Protein AF-A0A378AY72-F1 (afdb_monomer_lite)

InterPro domains:
  IPR000905 Gcp-like domain [PF00814] (2-64)
  IPR022496 tRNA threonylcarbamoyl adenosine modification protein TsaB [TIGR03725] (2-101)
  IPR043129 ATPase, nucleotide binding domain [SSF53067] (38-105)

Structure (mmCIF, N/CA/C/O backbone):
data_AF-A0A378AY72-F1
#
_entry.id   AF-A0A378AY72-F1
#
loop_
_atom_site.group_PDB
_atom_site.id
_atom_site.type_symbol
_atom_site.label_atom_id
_atom_site.label_alt_id
_atom_site.label_comp_id
_atom_site.label_asym_id
_atom_site.label_entity_id
_atom_site.label_seq_id
_atom_site.pdbx_PDB_ins_code
_atom_site.Cartn_x
_atom_site.Cartn_y
_atom_site.Cartn_z
_atom_site.occupancy
_atom_site.B_iso_or_equiv
_atom_site.auth_seq_id
_atom_site.auth_comp_id
_atom_site.auth_asym_id
_atom_site.auth_atom_id
_atom_site.pdbx_PDB_model_num
ATOM 1 N N . MET A 1 1 ? -26.272 -21.838 -4.707 1.00 39.97 1 MET A N 1
ATOM 2 C CA . MET A 1 1 ? -25.441 -20.619 -4.744 1.00 39.97 1 MET A CA 1
ATOM 3 C C . MET A 1 1 ? -23.988 -21.049 -4.611 1.00 39.97 1 MET A C 1
ATOM 5 O O . MET A 1 1 ? -23.651 -21.667 -3.612 1.00 39.97 1 MET A O 1
ATOM 9 N N . ARG A 1 2 ? -23.179 -20.864 -5.655 1.00 50.47 2 ARG A N 1
ATOM 10 C CA . ARG A 1 2 ? -21.744 -21.195 -5.700 1.00 50.47 2 ARG A CA 1
ATOM 11 C C . ARG A 1 2 ? -21.087 -20.143 -6.585 1.00 50.47 2 ARG A C 1
ATOM 13 O O . ARG A 1 2 ? -21.012 -20.330 -7.792 1.00 50.47 2 ARG A O 1
ATOM 20 N N . ILE A 1 3 ? -20.734 -19.006 -6.005 1.00 48.41 3 ILE A N 1
ATOM 21 C CA . ILE A 1 3 ? -19.914 -17.991 -6.666 1.00 48.41 3 ILE A CA 1
ATOM 22 C C . ILE A 1 3 ? -18.991 -17.455 -5.578 1.00 48.41 3 ILE A C 1
ATOM 24 O O . ILE A 1 3 ? -19.467 -16.971 -4.557 1.00 48.41 3 ILE A O 1
ATOM 28 N N . GLY A 1 4 ? -17.693 -17.628 -5.775 1.00 46.28 4 GLY A N 1
ATOM 29 C CA . GLY A 1 4 ? -16.647 -17.274 -4.822 1.00 46.28 4 GLY A CA 1
ATOM 30 C C . GLY A 1 4 ? -15.637 -18.410 -4.769 1.00 46.28 4 GLY A C 1
ATOM 31 O O . GLY A 1 4 ? -16.019 -19.536 -4.477 1.00 46.28 4 GLY A O 1
ATOM 32 N N . ILE A 1 5 ? -14.371 -18.114 -5.055 1.00 48.00 5 ILE A N 1
ATOM 33 C CA . ILE A 1 5 ? -13.262 -19.047 -5.332 1.00 48.00 5 ILE A CA 1
ATOM 34 C C . ILE A 1 5 ? -13.214 -19.467 -6.811 1.00 48.00 5 ILE A C 1
ATOM 36 O O . ILE A 1 5 ? -13.558 -20.584 -7.190 1.00 48.00 5 ILE A O 1
ATOM 40 N N . GLY A 1 6 ? -12.787 -18.535 -7.665 1.00 41.47 6 GLY A N 1
ATOM 41 C CA . GLY A 1 6 ? -12.557 -18.778 -9.092 1.00 41.47 6 GLY A CA 1
ATOM 42 C C . GLY A 1 6 ? -11.240 -18.228 -9.641 1.00 41.47 6 GLY A C 1
ATOM 43 O O . GLY A 1 6 ? -11.044 -18.304 -10.846 1.00 41.47 6 GLY A O 1
ATOM 44 N N . ILE A 1 7 ? -10.338 -17.682 -8.815 1.00 46.50 7 ILE A N 1
ATOM 45 C CA . ILE A 1 7 ? -9.064 -17.117 -9.303 1.00 46.50 7 ILE A CA 1
ATOM 46 C C . ILE A 1 7 ? -7.907 -17.438 -8.342 1.00 46.50 7 ILE A C 1
ATOM 48 O O . ILE A 1 7 ? -7.155 -16.571 -7.930 1.00 46.50 7 ILE A O 1
ATOM 52 N N . ALA A 1 8 ? -7.763 -18.709 -7.963 1.00 46.78 8 ALA A N 1
ATOM 53 C CA . ALA A 1 8 ? -6.536 -19.200 -7.317 1.00 46.78 8 ALA A CA 1
ATOM 54 C C . ALA A 1 8 ? -5.761 -20.201 -8.196 1.00 46.78 8 ALA A C 1
ATOM 56 O O . ALA A 1 8 ? -4.714 -20.701 -7.799 1.00 46.78 8 ALA A O 1
ATOM 57 N N . GLN A 1 9 ? -6.247 -20.512 -9.402 1.00 47.00 9 GLN A N 1
ATOM 58 C CA . GLN A 1 9 ? -5.629 -21.506 -10.281 1.00 47.00 9 GLN A CA 1
ATOM 59 C C . GLN A 1 9 ? -5.343 -20.894 -11.651 1.00 47.00 9 GLN A C 1
ATOM 61 O O . GLN A 1 9 ? -6.186 -20.930 -12.541 1.00 47.00 9 GLN A O 1
ATOM 66 N N . GLY A 1 10 ? -4.150 -20.314 -11.813 1.00 43.00 10 GLY A N 1
ATOM 67 C CA . GLY A 1 10 ? -3.714 -19.821 -13.121 1.00 43.00 10 GLY A CA 1
ATOM 68 C C . GLY A 1 10 ? -2.221 -19.539 -13.300 1.00 43.00 10 GLY A C 1
ATOM 69 O O . GLY A 1 10 ? -1.681 -19.917 -14.331 1.00 43.00 10 GLY A O 1
ATOM 70 N N . LEU A 1 11 ? -1.523 -18.892 -12.356 1.00 44.50 11 LEU A N 1
ATOM 71 C CA . LEU A 1 11 ? -0.226 -18.259 -12.688 1.00 44.50 11 LEU A CA 1
ATOM 72 C C . LEU A 1 11 ? 0.916 -18.494 -11.680 1.00 44.50 11 LEU A C 1
ATOM 74 O O . LEU A 1 11 ? 1.903 -17.767 -11.679 1.00 44.50 11 LEU A O 1
ATOM 78 N N . ALA A 1 12 ? 0.845 -19.542 -10.860 1.00 43.94 12 ALA A N 1
ATOM 79 C CA . ALA A 1 12 ? 1.933 -19.932 -9.953 1.00 43.94 12 ALA A CA 1
ATOM 80 C C . ALA A 1 12 ? 2.902 -20.956 -10.588 1.00 43.94 12 ALA A C 1
ATOM 82 O O . ALA A 1 12 ? 3.223 -21.963 -9.966 1.00 43.94 12 ALA A O 1
ATOM 83 N N . LEU A 1 13 ? 3.331 -20.743 -11.842 1.00 42.34 13 LEU A N 1
ATOM 84 C CA . LEU A 1 13 ? 4.278 -21.651 -12.521 1.00 42.34 13 LEU A CA 1
ATOM 85 C C . LEU A 1 13 ? 5.579 -20.979 -13.006 1.00 42.34 13 LEU A C 1
ATOM 87 O O . LEU A 1 13 ? 6.480 -21.677 -13.454 1.00 42.34 13 LEU A O 1
ATOM 91 N N . GLY A 1 14 ? 5.721 -19.651 -12.906 1.00 42.62 14 GLY A N 1
ATOM 92 C CA . GLY A 1 14 ? 6.913 -18.943 -13.411 1.00 42.62 14 GLY A CA 1
ATOM 93 C C . GLY A 1 14 ? 7.866 -18.388 -12.350 1.00 42.62 14 GLY A C 1
ATOM 94 O O . GLY A 1 14 ? 9.052 -18.224 -12.612 1.00 42.62 14 GLY A O 1
ATOM 95 N N . ALA A 1 15 ? 7.365 -18.097 -11.154 1.00 45.00 15 ALA A N 1
ATOM 96 C CA . ALA A 1 15 ? 8.146 -17.536 -10.062 1.00 45.00 15 ALA A CA 1
ATOM 97 C C . ALA A 1 15 ? 7.507 -17.996 -8.754 1.00 45.00 15 ALA A C 1
ATOM 99 O O . ALA A 1 15 ? 6.291 -17.962 -8.632 1.00 45.00 15 ALA A O 1
ATOM 100 N N . GLU A 1 16 ? 8.284 -18.393 -7.755 1.00 49.84 16 GLU A N 1
ATOM 101 C CA . GLU A 1 16 ? 7.783 -18.736 -6.410 1.00 49.84 16 GLU A CA 1
ATOM 102 C C . GLU A 1 16 ? 7.304 -17.493 -5.618 1.00 49.84 16 GLU A C 1
ATOM 104 O O . GLU A 1 16 ? 6.977 -17.565 -4.438 1.00 49.84 16 GLU A O 1
ATOM 109 N N . LEU A 1 17 ? 7.263 -16.329 -6.272 1.00 53.03 17 LEU A N 1
ATOM 110 C CA . LEU A 1 17 ? 7.077 -15.006 -5.685 1.00 53.03 17 LEU A CA 1
ATOM 111 C C . LEU A 1 17 ? 5.635 -14.448 -5.668 1.00 53.03 17 LEU A C 1
ATOM 113 O O . LEU A 1 17 ? 5.311 -13.792 -4.682 1.00 53.03 17 LEU A O 1
ATOM 117 N N . PRO A 1 18 ? 4.740 -14.671 -6.657 1.00 53.19 18 PRO A N 1
ATOM 118 C CA . PRO A 1 18 ? 3.459 -13.972 -6.704 1.00 53.19 18 PRO A CA 1
ATOM 119 C C . PRO A 1 18 ? 2.494 -14.466 -5.618 1.00 53.19 18 PRO A C 1
ATOM 121 O O . PRO A 1 18 ? 1.849 -13.654 -4.975 1.00 53.19 18 PRO A O 1
ATOM 124 N N . MET A 1 19 ? 2.458 -15.768 -5.312 1.00 55.34 19 MET A N 1
ATOM 125 C CA . MET A 1 19 ? 1.619 -16.314 -4.228 1.00 55.34 19 MET A CA 1
ATOM 126 C C . MET A 1 19 ? 2.116 -15.911 -2.831 1.00 55.34 19 MET A C 1
ATOM 128 O O . MET A 1 19 ? 1.316 -15.550 -1.963 1.00 55.34 19 MET A O 1
ATOM 132 N N . ILE A 1 20 ? 3.432 -16.010 -2.601 1.00 58.75 20 ILE A N 1
ATOM 133 C CA . ILE A 1 20 ? 4.049 -15.636 -1.322 1.00 58.75 20 ILE A CA 1
ATOM 134 C C . ILE A 1 20 ? 3.878 -14.125 -1.106 1.00 58.75 20 ILE A C 1
ATOM 136 O O . ILE A 1 20 ? 3.479 -13.709 -0.021 1.00 58.75 20 ILE A O 1
ATOM 140 N N . GLY A 1 21 ? 4.117 -13.317 -2.145 1.00 61.97 21 GLY A N 1
ATOM 141 C CA . GLY A 1 21 ? 3.924 -11.867 -2.141 1.00 61.97 21 GLY A CA 1
ATOM 142 C C . GLY A 1 21 ? 2.496 -11.470 -1.781 1.00 61.97 21 GLY A C 1
ATOM 143 O O . GLY A 1 21 ? 2.311 -10.779 -0.786 1.00 61.97 21 GLY A O 1
ATOM 144 N N . VAL A 1 22 ? 1.498 -11.993 -2.500 1.00 63.72 22 VAL A N 1
ATOM 145 C CA . VAL A 1 22 ? 0.060 -11.734 -2.270 1.00 63.72 22 VAL A CA 1
ATOM 146 C C . VAL A 1 22 ? -0.361 -12.055 -0.831 1.00 63.72 22 VAL A C 1
ATOM 148 O O . VAL A 1 22 ? -0.890 -11.213 -0.104 1.00 63.72 22 VAL A O 1
ATOM 151 N N . SER A 1 23 ? -0.005 -13.248 -0.342 1.00 68.00 23 SER A N 1
ATOM 152 C CA . SER A 1 23 ? -0.327 -13.649 1.037 1.00 68.00 23 SER A CA 1
ATOM 153 C C . SER A 1 23 ? 0.355 -12.755 2.086 1.00 68.00 23 SER A C 1
ATOM 155 O O . SER A 1 23 ? -0.188 -12.520 3.170 1.00 68.00 23 SER A O 1
ATOM 157 N N . THR A 1 24 ? 1.548 -12.239 1.775 1.00 77.38 24 THR A N 1
ATOM 158 C CA . THR A 1 24 ? 2.307 -11.341 2.658 1.00 77.38 24 THR A CA 1
ATOM 159 C C . THR A 1 24 ? 1.707 -9.935 2.670 1.00 77.38 24 THR A C 1
ATOM 161 O O . THR A 1 24 ? 1.561 -9.350 3.742 1.00 77.38 24 THR A O 1
ATOM 164 N N . LEU A 1 25 ? 1.304 -9.411 1.512 1.00 81.38 25 LEU A N 1
ATOM 165 C CA . LEU A 1 25 ? 0.699 -8.087 1.353 1.00 81.38 25 LEU A CA 1
ATOM 166 C C . LEU A 1 25 ? -0.609 -7.981 2.167 1.00 81.38 25 LEU A C 1
ATOM 168 O O . LEU A 1 25 ? -0.741 -7.075 2.995 1.00 81.38 25 LEU A O 1
ATOM 172 N N . ALA A 1 26 ? -1.508 -8.965 2.054 1.00 81.19 26 ALA A N 1
ATOM 173 C CA . ALA A 1 26 ? -2.761 -8.997 2.817 1.00 81.19 26 ALA A CA 1
ATOM 174 C C . ALA A 1 26 ? -2.520 -9.128 4.333 1.00 81.19 26 ALA A C 1
ATOM 176 O O . ALA A 1 26 ? -3.192 -8.497 5.157 1.00 81.19 26 ALA A O 1
ATOM 177 N N . THR A 1 27 ? -1.514 -9.917 4.722 1.00 84.00 27 THR A N 1
ATOM 178 C CA . THR A 1 27 ? -1.119 -10.075 6.129 1.00 84.00 27 THR A CA 1
ATOM 179 C C . THR A 1 27 ? -0.582 -8.766 6.711 1.00 84.00 27 THR A C 1
ATOM 181 O O . THR A 1 27 ? -0.925 -8.409 7.842 1.00 84.00 27 THR A O 1
ATOM 184 N N . MET A 1 28 ? 0.219 -8.018 5.948 1.00 85.06 28 MET A N 1
ATOM 185 C CA . MET A 1 28 ? 0.709 -6.703 6.364 1.00 85.06 28 MET A CA 1
ATOM 186 C C . MET A 1 28 ? -0.429 -5.688 6.492 1.00 85.06 28 MET A C 1
ATOM 188 O O . MET A 1 28 ? -0.453 -4.939 7.469 1.00 85.06 28 MET A O 1
ATOM 192 N N . ALA A 1 29 ? -1.410 -5.710 5.584 1.00 86.56 29 ALA A N 1
ATOM 193 C CA . ALA A 1 29 ? -2.596 -4.860 5.682 1.00 86.56 29 ALA A CA 1
ATOM 194 C C . ALA A 1 29 ? -3.388 -5.115 6.971 1.00 86.56 29 ALA A C 1
ATOM 196 O O . ALA A 1 29 ? -3.695 -4.190 7.730 1.00 86.56 29 ALA A O 1
ATOM 197 N N . GLN A 1 30 ? -3.618 -6.389 7.292 1.00 85.94 30 GLN A N 1
ATOM 198 C CA . GLN A 1 30 ? -4.223 -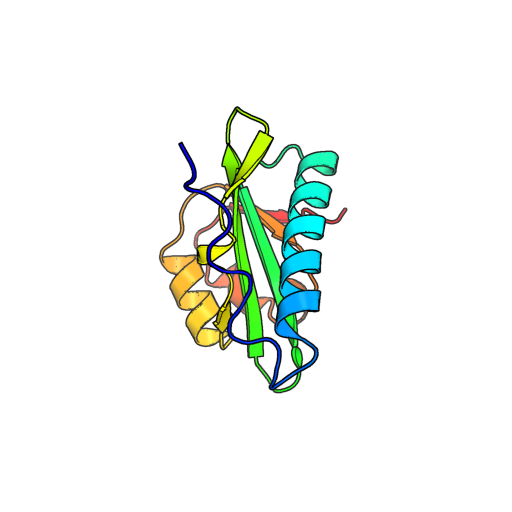6.785 8.560 1.00 85.94 30 GLN A CA 1
ATOM 199 C C . GLN A 1 30 ? -3.387 -6.331 9.770 1.00 85.94 30 GLN A C 1
ATOM 201 O O . GLN A 1 30 ? -3.949 -5.915 10.788 1.00 85.94 30 GLN A O 1
ATOM 206 N N . GLY A 1 31 ? -2.057 -6.398 9.677 1.00 87.81 31 GLY A N 1
ATOM 207 C CA . GLY A 1 31 ? -1.133 -5.920 10.706 1.00 87.81 31 GLY A CA 1
ATOM 208 C C . GLY A 1 31 ? -1.240 -4.415 10.956 1.00 87.81 31 GLY A C 1
ATOM 209 O O . GLY A 1 31 ? -1.373 -4.004 12.111 1.00 87.81 31 GLY A O 1
ATOM 210 N N . ALA A 1 32 ? -1.255 -3.610 9.890 1.00 88.00 32 ALA A N 1
ATOM 211 C CA . ALA A 1 32 ? -1.440 -2.163 9.974 1.00 88.00 32 ALA A CA 1
ATOM 212 C C . ALA A 1 32 ? -2.764 -1.809 10.636 1.00 88.00 32 ALA A C 1
ATOM 214 O O . ALA A 1 32 ? -2.770 -1.072 11.616 1.00 88.00 32 ALA A O 1
ATOM 215 N N . TRP A 1 33 ? -3.872 -2.406 10.191 1.00 88.88 33 TRP A N 1
ATOM 216 C CA . TRP A 1 33 ? -5.176 -2.167 10.808 1.00 88.88 33 TRP A CA 1
ATOM 217 C C . TRP A 1 33 ? -5.188 -2.497 12.304 1.00 88.88 33 TRP A C 1
ATOM 219 O O . TRP A 1 33 ? -5.726 -1.733 13.098 1.00 88.88 33 TRP A O 1
ATOM 229 N N . ARG A 1 34 ? -4.551 -3.596 12.731 1.00 86.00 34 ARG A N 1
ATOM 230 C CA . ARG A 1 34 ? -4.469 -3.937 14.163 1.00 86.00 34 ARG A CA 1
ATOM 231 C C . ARG A 1 34 ? -3.695 -2.907 14.986 1.00 86.00 34 ARG A C 1
ATOM 233 O O . ARG A 1 34 ? -3.966 -2.786 16.177 1.00 86.00 34 ARG A O 1
ATOM 240 N N . LYS A 1 35 ? -2.719 -2.220 14.387 1.00 85.12 35 LYS A N 1
ATOM 241 C CA . LYS A 1 35 ? -1.877 -1.222 15.063 1.00 85.12 35 LYS A CA 1
ATOM 242 C C . LYS A 1 35 ? -2.479 0.184 15.018 1.00 85.12 35 LYS A C 1
ATOM 244 O O . LYS A 1 35 ? -2.463 0.876 16.029 1.00 85.12 35 LYS A O 1
ATOM 249 N N . THR A 1 36 ? -2.981 0.605 13.860 1.00 84.81 36 THR A N 1
ATOM 250 C CA . THR A 1 36 ? -3.405 1.990 13.591 1.00 84.81 36 THR A CA 1
ATOM 251 C C . THR A 1 36 ? -4.917 2.149 13.466 1.00 84.81 36 THR A C 1
ATOM 253 O O . THR A 1 36 ? -5.420 3.264 13.541 1.00 84.81 36 THR A O 1
ATOM 256 N N . GLY A 1 37 ? -5.659 1.058 13.267 1.00 85.88 37 GLY A N 1
ATOM 257 C CA . GLY A 1 37 ? -7.086 1.092 12.941 1.00 85.88 37 GLY A CA 1
ATOM 258 C C . GLY A 1 37 ? -7.385 1.462 11.486 1.00 85.88 37 GLY A C 1
ATOM 259 O O . GLY A 1 37 ? -8.555 1.573 11.126 1.00 85.88 37 GLY A O 1
ATOM 260 N N . ALA A 1 38 ? -6.365 1.633 10.636 1.00 87.62 38 ALA A N 1
ATOM 261 C CA . ALA A 1 38 ? -6.551 2.043 9.248 1.00 87.62 38 ALA A CA 1
ATOM 262 C C . ALA A 1 38 ? -7.299 0.976 8.438 1.00 87.62 38 ALA A C 1
ATOM 264 O O . ALA A 1 38 ? -6.844 -0.159 8.301 1.00 87.62 38 ALA A O 1
ATOM 265 N N . THR A 1 39 ? -8.449 1.346 7.879 1.00 89.88 39 THR A N 1
ATOM 266 C CA . THR A 1 39 ? -9.239 0.482 6.988 1.00 89.88 39 THR A CA 1
ATOM 267 C C . THR A 1 39 ? -8.736 0.514 5.551 1.00 89.88 39 THR A C 1
ATOM 269 O O . THR A 1 39 ? -9.154 -0.301 4.744 1.00 89.88 39 THR A O 1
ATOM 272 N N . ARG A 1 40 ? -7.831 1.432 5.215 1.00 91.06 40 ARG A N 1
ATOM 273 C CA . ARG A 1 40 ? -7.231 1.576 3.890 1.00 91.06 40 ARG A CA 1
ATOM 274 C C . ARG A 1 40 ? -5.729 1.412 4.012 1.00 91.06 40 ARG A C 1
ATOM 276 O O . ARG A 1 40 ? -5.096 2.178 4.736 1.00 91.06 40 ARG A O 1
ATOM 283 N N . VAL A 1 41 ? -5.171 0.409 3.343 1.00 91.19 41 VAL A N 1
ATOM 284 C CA . VAL A 1 41 ? -3.753 0.065 3.439 1.00 91.19 41 VAL A CA 1
ATOM 285 C C . VAL A 1 41 ? -3.164 -0.176 2.055 1.00 91.19 41 VAL A C 1
ATOM 287 O O . VAL A 1 41 ? -3.684 -0.963 1.274 1.00 91.19 41 VAL A O 1
ATOM 290 N N . LEU A 1 42 ? -2.050 0.487 1.776 1.00 91.12 42 LEU A N 1
ATOM 291 C CA . LEU A 1 42 ? -1.250 0.342 0.572 1.00 91.12 42 LEU A CA 1
ATOM 292 C C . LEU A 1 42 ? -0.012 -0.476 0.909 1.00 91.12 42 LEU A C 1
ATOM 294 O O . LEU A 1 42 ? 0.889 -0.025 1.629 1.00 91.12 42 LEU A O 1
ATOM 298 N N . ALA A 1 43 ? 0.025 -1.692 0.391 1.00 89.44 43 ALA A N 1
ATOM 299 C CA . ALA A 1 43 ? 1.130 -2.599 0.602 1.00 89.44 43 ALA A CA 1
ATOM 300 C C . ALA A 1 43 ? 2.089 -2.507 -0.591 1.00 89.44 43 ALA A C 1
ATOM 302 O O . ALA A 1 43 ? 1.694 -2.736 -1.733 1.00 89.44 43 ALA A O 1
ATOM 303 N N . ALA A 1 44 ? 3.345 -2.146 -0.318 1.00 88.62 44 ALA A N 1
ATOM 304 C CA . ALA A 1 44 ? 4.392 -2.055 -1.327 1.00 88.62 44 ALA A CA 1
ATOM 305 C C . ALA A 1 44 ? 5.645 -2.810 -0.870 1.00 88.62 44 ALA A C 1
ATOM 307 O O . ALA A 1 44 ? 6.206 -2.512 0.186 1.00 88.62 44 ALA A O 1
ATOM 308 N N . ILE A 1 45 ? 6.125 -3.765 -1.665 1.00 86.69 45 ILE A N 1
ATOM 309 C CA . ILE A 1 45 ? 7.344 -4.538 -1.377 1.00 86.69 45 ILE A CA 1
ATOM 310 C C . ILE A 1 45 ? 8.303 -4.418 -2.556 1.00 86.69 45 ILE A C 1
ATOM 312 O O . ILE A 1 45 ? 7.893 -4.538 -3.706 1.00 86.69 45 ILE A O 1
ATOM 316 N N . ASP A 1 46 ? 9.590 -4.232 -2.276 1.00 86.12 46 ASP A N 1
ATOM 317 C CA . ASP A 1 46 ? 10.628 -4.324 -3.303 1.00 86.12 46 ASP A CA 1
ATOM 318 C C . ASP A 1 46 ? 10.702 -5.756 -3.868 1.00 86.12 46 ASP A C 1
ATOM 320 O O . ASP A 1 46 ? 11.012 -6.708 -3.147 1.00 86.12 46 ASP A O 1
ATOM 324 N N . ALA A 1 47 ? 10.408 -5.917 -5.161 1.00 77.19 47 ALA A N 1
ATOM 325 C CA . ALA A 1 47 ? 10.404 -7.214 -5.835 1.00 77.19 47 ALA A CA 1
ATOM 326 C C . ALA A 1 47 ? 11.806 -7.698 -6.233 1.00 77.19 47 ALA A C 1
ATOM 328 O O . ALA A 1 47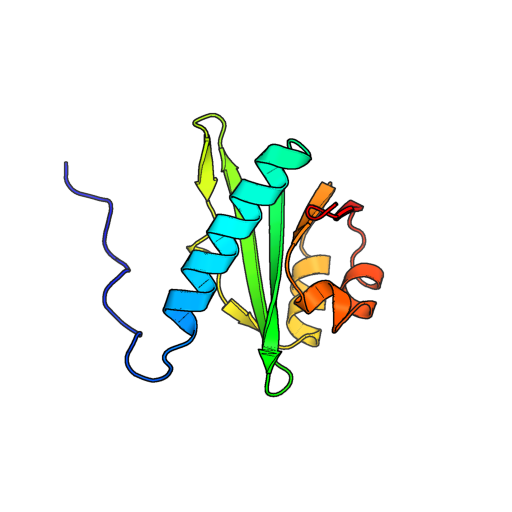 ? 11.954 -8.821 -6.724 1.00 77.19 47 ALA A O 1
ATOM 329 N N . ARG A 1 48 ? 12.839 -6.871 -6.001 1.00 69.50 48 ARG A N 1
ATOM 330 C CA . ARG A 1 48 ? 14.157 -6.936 -6.650 1.00 69.50 48 ARG A CA 1
ATOM 331 C C . ARG A 1 48 ? 14.016 -6.762 -8.178 1.00 69.50 48 ARG A C 1
ATOM 333 O O . ARG A 1 48 ? 12.918 -6.748 -8.710 1.00 69.50 48 ARG A O 1
ATOM 340 N N . MET A 1 49 ? 15.115 -6.514 -8.898 1.00 80.19 49 MET A N 1
ATOM 341 C CA . MET A 1 49 ? 15.110 -6.114 -10.330 1.00 80.19 49 MET A CA 1
ATOM 342 C C . MET A 1 49 ? 14.486 -4.739 -10.668 1.00 80.19 49 MET A C 1
ATOM 344 O O . MET A 1 49 ? 14.329 -4.412 -11.842 1.00 80.19 49 MET A O 1
ATOM 348 N N . GLY A 1 50 ? 14.227 -3.879 -9.676 1.00 79.12 50 GLY A N 1
ATOM 349 C CA . GLY A 1 50 ? 13.685 -2.532 -9.918 1.00 79.12 50 GLY A CA 1
ATOM 350 C C . GLY A 1 50 ? 12.170 -2.505 -10.132 1.00 79.12 50 GLY A C 1
ATOM 351 O O . GLY A 1 50 ? 11.642 -1.570 -10.735 1.00 79.12 50 GLY A O 1
ATOM 352 N N . GLU A 1 51 ? 11.481 -3.532 -9.643 1.00 85.81 51 GLU A N 1
ATOM 353 C CA . GLU A 1 51 ? 10.028 -3.648 -9.636 1.00 85.81 51 GLU A CA 1
ATOM 354 C C . GLU A 1 51 ? 9.502 -3.621 -8.193 1.00 85.81 51 GLU A C 1
ATOM 356 O O . GLU A 1 51 ? 10.222 -3.920 -7.237 1.00 85.81 51 GLU A O 1
ATOM 361 N N . VAL A 1 52 ? 8.236 -3.250 -8.031 1.00 86.88 52 VAL A N 1
ATOM 362 C CA . VAL A 1 52 ? 7.555 -3.113 -6.744 1.00 86.88 52 VAL A CA 1
ATOM 363 C C . VAL A 1 52 ? 6.279 -3.944 -6.787 1.00 86.88 52 VAL A C 1
ATOM 365 O O . VAL A 1 52 ? 5.412 -3.733 -7.634 1.00 86.88 52 VAL A O 1
ATOM 368 N N . TYR A 1 53 ? 6.151 -4.892 -5.863 1.00 86.69 53 TYR A N 1
ATOM 369 C CA . TYR A 1 53 ? 4.874 -5.541 -5.589 1.00 86.69 53 TYR A CA 1
ATOM 370 C C . TYR A 1 53 ? 3.957 -4.524 -4.932 1.00 86.69 53 TYR A C 1
ATOM 372 O O . TYR A 1 53 ? 4.280 -4.019 -3.860 1.00 86.69 53 TYR A O 1
ATOM 380 N N . TRP A 1 54 ? 2.840 -4.234 -5.575 1.00 87.81 54 TRP A N 1
ATOM 381 C CA . TRP A 1 54 ? 1.876 -3.220 -5.190 1.00 87.81 54 TRP A CA 1
ATOM 382 C C . TRP A 1 54 ? 0.512 -3.860 -4.952 1.00 87.81 54 TRP A C 1
ATOM 384 O O . TRP A 1 54 ? 0.082 -4.693 -5.747 1.00 87.81 54 TRP A O 1
ATOM 394 N N . ALA A 1 55 ? -0.165 -3.457 -3.881 1.00 89.06 55 ALA A N 1
ATOM 395 C CA . ALA A 1 55 ? -1.533 -3.861 -3.590 1.00 89.06 55 ALA A CA 1
ATOM 396 C C . ALA A 1 55 ? -2.274 -2.798 -2.777 1.00 89.06 55 ALA A C 1
ATOM 398 O O . ALA A 1 55 ? -1.713 -2.172 -1.871 1.00 89.06 55 ALA A O 1
ATOM 399 N N . GLU A 1 56 ? -3.560 -2.638 -3.073 1.00 90.94 56 GLU A N 1
ATOM 400 C CA . GLU A 1 56 ? -4.429 -1.633 -2.465 1.00 90.94 56 GLU A CA 1
ATOM 401 C C . GLU A 1 56 ? -5.535 -2.335 -1.694 1.00 90.94 56 GLU A C 1
ATOM 403 O O . GLU A 1 56 ? -6.551 -2.723 -2.272 1.00 90.94 56 GLU A O 1
ATOM 408 N N . TYR A 1 57 ? -5.352 -2.486 -0.384 1.00 89.44 57 TYR A N 1
ATOM 409 C CA . TYR A 1 57 ? -6.334 -3.139 0.465 1.00 89.44 57 TYR A CA 1
ATOM 410 C C . TYR A 1 57 ? -7.272 -2.146 1.134 1.00 89.44 57 TYR A C 1
ATOM 412 O O . TYR A 1 57 ? -6.869 -1.147 1.730 1.00 89.44 57 TYR A O 1
ATOM 420 N N . GLN A 1 58 ? -8.553 -2.474 1.091 1.00 90.62 58 GLN A N 1
ATOM 421 C CA . GLN A 1 58 ? -9.636 -1.737 1.710 1.00 90.62 58 GLN A CA 1
ATOM 422 C C . GLN A 1 58 ? -10.469 -2.705 2.534 1.00 90.62 58 GLN A C 1
ATOM 424 O O . GLN A 1 58 ? -10.949 -3.722 2.044 1.00 90.62 58 GLN A O 1
ATOM 429 N N . ARG A 1 59 ? -10.614 -2.407 3.815 1.00 88.25 59 ARG A N 1
ATOM 430 C CA . ARG A 1 59 ? -11.386 -3.197 4.757 1.00 88.25 59 ARG A CA 1
ATOM 431 C C . ARG A 1 59 ? -12.829 -2.718 4.747 1.00 88.25 59 ARG A C 1
ATOM 433 O O . ARG A 1 59 ? -13.085 -1.541 4.997 1.00 88.25 59 ARG A O 1
ATOM 440 N N . ASP A 1 60 ? -13.745 -3.643 4.516 1.00 88.88 60 ASP A N 1
ATOM 441 C CA . ASP A 1 60 ? -15.179 -3.400 4.618 1.00 88.88 60 ASP A CA 1
ATOM 442 C C . ASP A 1 60 ? -15.653 -3.396 6.085 1.00 88.88 60 ASP A C 1
ATOM 444 O O . ASP A 1 60 ? -14.945 -3.850 6.993 1.00 88.88 60 ASP A O 1
ATOM 448 N N . GLU A 1 61 ? -16.876 -2.925 6.331 1.00 85.50 61 GLU A N 1
ATOM 449 C CA . GLU A 1 61 ? -17.517 -2.914 7.653 1.00 85.50 61 GLU A CA 1
ATOM 450 C C . GLU A 1 61 ? -17.647 -4.325 8.252 1.00 85.50 61 GLU A C 1
ATOM 452 O O . GLU A 1 61 ? -17.608 -4.497 9.471 1.00 85.50 61 GLU A O 1
ATOM 457 N N . GLN A 1 62 ? -17.716 -5.358 7.404 1.00 84.88 62 GLN A N 1
ATOM 458 C CA . GLN A 1 62 ? -17.713 -6.765 7.827 1.00 84.88 62 GLN A CA 1
ATOM 459 C C . GLN A 1 62 ? -16.332 -7.272 8.279 1.00 84.88 62 GLN A C 1
ATOM 461 O O . GLN A 1 62 ? -16.199 -8.400 8.755 1.00 84.88 62 GLN A O 1
ATOM 466 N N . GLY A 1 63 ? -15.286 -6.454 8.138 1.00 82.62 63 GLY A N 1
ATOM 467 C CA . GLY A 1 63 ? -13.913 -6.809 8.478 1.00 82.62 63 GLY A CA 1
ATOM 468 C C . GLY A 1 63 ? -13.198 -7.659 7.428 1.00 82.62 63 GLY A C 1
ATOM 469 O O . GLY A 1 63 ? -12.159 -8.244 7.737 1.00 82.62 63 GLY A O 1
ATOM 470 N N . VAL A 1 64 ? -13.744 -7.719 6.214 1.00 84.19 64 VAL A N 1
ATOM 471 C CA . VAL A 1 64 ? -13.155 -8.400 5.056 1.00 84.19 64 VAL A CA 1
ATOM 472 C C . VAL A 1 64 ? -12.264 -7.420 4.298 1.00 84.19 64 VAL A C 1
ATOM 474 O O . VAL A 1 64 ? -12.632 -6.260 4.123 1.00 84.19 64 VAL A O 1
ATOM 477 N N . TRP A 1 65 ? -11.087 -7.873 3.870 1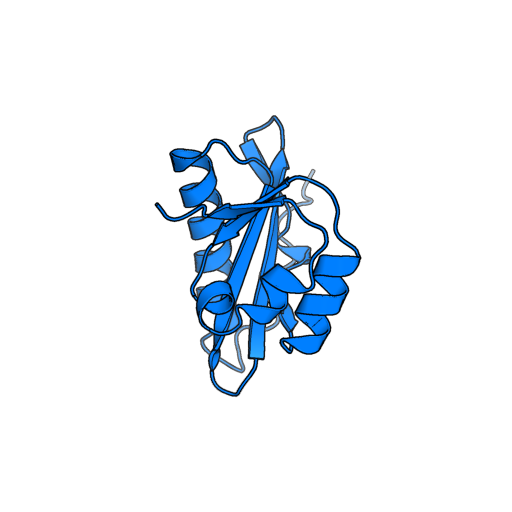.00 84.50 65 TRP A N 1
ATOM 478 C CA . TRP A 1 65 ? -10.204 -7.088 3.010 1.00 84.50 65 TRP A CA 1
ATOM 479 C C . TRP A 1 65 ? -10.568 -7.293 1.542 1.00 84.50 65 TRP A C 1
ATOM 481 O O . TRP A 1 65 ? -10.669 -8.421 1.073 1.00 84.50 65 TRP A O 1
ATOM 491 N N . HIS A 1 66 ? -10.725 -6.186 0.833 1.00 84.69 66 HIS A N 1
ATOM 492 C CA . HIS A 1 66 ? -10.899 -6.090 -0.609 1.00 84.69 66 HIS A CA 1
ATOM 493 C C . HIS A 1 66 ? -9.646 -5.465 -1.203 1.00 84.69 66 HIS A C 1
ATOM 495 O O . HIS A 1 66 ? -9.046 -4.612 -0.561 1.00 84.69 66 HIS A O 1
ATOM 501 N N . GLY A 1 67 ? -9.241 -5.871 -2.402 1.00 80.75 67 GLY A N 1
ATOM 502 C CA . GLY A 1 67 ? -7.981 -5.401 -2.986 1.00 80.75 67 GLY A CA 1
ATOM 503 C C . GLY A 1 67 ? -7.100 -6.495 -3.560 1.00 80.75 67 GLY A C 1
ATOM 504 O O . GLY A 1 67 ? -6.107 -6.183 -4.193 1.00 80.75 67 GLY A O 1
ATOM 505 N N . GLU A 1 68 ? -7.471 -7.767 -3.411 1.00 78.31 68 GLU A N 1
ATOM 506 C CA . GLU A 1 68 ? -6.731 -8.872 -4.041 1.00 78.31 68 GLU A CA 1
ATOM 507 C C . GLU A 1 68 ? -6.672 -8.727 -5.580 1.00 78.31 68 GLU A C 1
ATOM 509 O O . GLU A 1 68 ? -5.734 -9.146 -6.246 1.00 78.31 68 GLU A O 1
ATOM 514 N N . GLU A 1 69 ? -7.663 -8.058 -6.173 1.00 77.69 69 GLU A N 1
ATOM 515 C CA . GLU A 1 69 ? -7.691 -7.749 -7.607 1.00 77.69 69 GLU A CA 1
ATOM 516 C C . GLU A 1 69 ? -6.752 -6.606 -8.033 1.00 77.69 69 GLU A C 1
ATOM 518 O O . GLU A 1 69 ? -6.452 -6.479 -9.220 1.00 77.69 69 GLU A O 1
ATOM 523 N N . THR A 1 70 ? -6.300 -5.767 -7.094 1.00 82.38 70 THR A N 1
ATOM 524 C CA . THR A 1 70 ? -5.382 -4.646 -7.369 1.00 82.38 70 THR A CA 1
ATOM 525 C C . THR A 1 70 ? -3.915 -5.054 -7.236 1.00 82.38 70 THR A C 1
ATOM 527 O O . THR A 1 70 ? -3.021 -4.267 -7.550 1.00 82.38 70 THR A O 1
ATOM 530 N N . GLU A 1 71 ? -3.661 -6.295 -6.812 1.00 84.25 71 GLU A N 1
ATOM 531 C CA . GLU A 1 71 ? -2.327 -6.850 -6.630 1.00 84.25 71 GLU A CA 1
ATOM 532 C C . GLU A 1 71 ? -1.598 -6.971 -7.968 1.00 84.25 71 GLU A C 1
ATOM 534 O O . GLU A 1 71 ? -1.984 -7.728 -8.863 1.00 84.25 71 GLU A O 1
ATOM 539 N N . ALA A 1 72 ? -0.508 -6.223 -8.107 1.00 84.56 72 ALA A N 1
ATOM 540 C CA . ALA A 1 72 ? 0.268 -6.177 -9.332 1.00 84.56 72 ALA A CA 1
ATOM 541 C C . ALA A 1 72 ? 1.751 -5.942 -9.050 1.00 84.56 72 ALA A C 1
ATOM 543 O O . ALA A 1 72 ? 2.138 -5.282 -8.089 1.00 84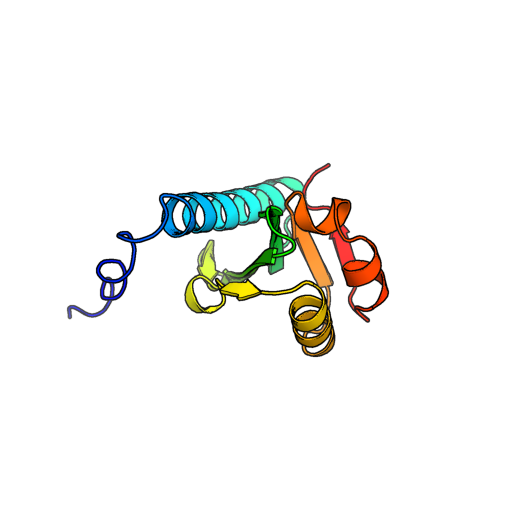.56 72 ALA A O 1
ATOM 544 N N . VAL A 1 73 ? 2.601 -6.449 -9.940 1.00 86.25 73 VAL A N 1
ATOM 545 C CA . VAL A 1 73 ? 4.012 -6.057 -9.990 1.00 86.25 73 VAL A CA 1
ATOM 546 C C . VAL A 1 73 ? 4.113 -4.848 -10.899 1.00 86.25 73 VAL A C 1
ATOM 548 O O . VAL A 1 73 ? 3.834 -4.939 -12.094 1.00 86.25 73 VAL A O 1
ATOM 551 N N . LEU A 1 74 ? 4.465 -3.704 -10.326 1.00 86.44 74 LEU A N 1
ATOM 552 C CA . LEU A 1 74 ? 4.537 -2.433 -11.028 1.00 86.44 74 LEU A CA 1
ATOM 553 C C . LEU A 1 74 ? 5.939 -1.850 -10.916 1.00 86.44 74 LEU A C 1
ATOM 555 O O . LEU A 1 74 ? 6.648 -2.032 -9.931 1.00 86.44 74 LEU A O 1
ATOM 559 N N . LYS A 1 75 ? 6.343 -1.093 -11.932 1.00 89.00 75 LYS A N 1
ATOM 560 C CA . LYS A 1 75 ? 7.529 -0.242 -11.817 1.00 89.00 75 LYS A CA 1
ATOM 561 C C . LYS A 1 75 ? 7.236 0.917 -10.863 1.00 89.00 75 LYS A C 1
ATOM 563 O O . LYS A 1 75 ? 6.088 1.358 -10.814 1.00 89.00 75 LYS A O 1
ATOM 568 N N . PRO A 1 76 ? 8.253 1.467 -10.183 1.00 86.00 76 PRO A N 1
ATOM 569 C CA . PRO A 1 76 ? 8.078 2.621 -9.300 1.00 86.00 76 PRO A CA 1
ATOM 570 C C . PRO A 1 76 ? 7.352 3.786 -9.996 1.00 86.00 76 PRO A C 1
ATOM 572 O O . PRO A 1 76 ? 6.444 4.368 -9.421 1.00 86.00 76 PRO A O 1
ATOM 575 N N . ASP A 1 77 ? 7.656 4.058 -11.265 1.00 87.44 77 ASP A N 1
ATOM 576 C CA . ASP A 1 77 ? 6.976 5.099 -12.049 1.00 87.44 77 ASP A CA 1
ATOM 577 C C . ASP A 1 77 ? 5.452 4.868 -12.154 1.00 87.44 77 ASP A C 1
ATOM 579 O O . ASP A 1 77 ? 4.653 5.743 -11.830 1.00 87.44 77 ASP A O 1
ATOM 583 N N . ALA A 1 78 ? 5.037 3.635 -12.463 1.00 88.25 78 ALA A N 1
ATOM 584 C CA . ALA A 1 78 ? 3.625 3.256 -12.519 1.00 88.25 78 ALA A CA 1
ATOM 585 C C . ALA A 1 78 ? 2.955 3.265 -11.131 1.00 88.25 78 ALA A C 1
ATOM 587 O O . ALA A 1 78 ? 1.771 3.582 -11.019 1.00 88.25 78 ALA A O 1
ATOM 588 N N . VAL A 1 79 ? 3.695 2.943 -10.063 1.00 87.69 79 VAL A N 1
ATOM 589 C CA . VAL A 1 79 ? 3.198 3.085 -8.683 1.00 87.69 79 VAL A CA 1
ATOM 590 C C . VAL A 1 79 ? 2.920 4.555 -8.368 1.00 87.69 79 VAL A C 1
ATOM 592 O O . VAL A 1 79 ? 1.881 4.859 -7.788 1.00 87.69 79 VAL A O 1
ATOM 595 N N . ALA A 1 80 ? 3.789 5.480 -8.786 1.00 86.00 80 ALA A N 1
ATOM 596 C CA . ALA A 1 80 ? 3.560 6.913 -8.605 1.00 86.00 80 ALA A CA 1
ATOM 597 C C . ALA A 1 80 ? 2.287 7.383 -9.330 1.00 86.00 80 ALA A C 1
ATOM 599 O O . ALA A 1 80 ? 1.493 8.128 -8.755 1.00 86.00 80 ALA A O 1
ATOM 600 N N . GLU A 1 81 ? 2.039 6.897 -10.551 1.00 86.44 81 GLU A N 1
ATOM 601 C CA . GLU A 1 81 ? 0.794 7.185 -11.274 1.00 86.44 81 GLU A CA 1
ATOM 602 C C . GLU A 1 81 ? -0.444 6.635 -10.552 1.00 86.44 81 GLU A C 1
ATOM 604 O O . GLU A 1 81 ? -1.455 7.331 -10.439 1.00 86.44 81 GLU A O 1
ATOM 609 N N . ARG A 1 82 ? -0.375 5.410 -10.014 1.00 86.62 82 ARG A N 1
ATOM 610 C CA . ARG A 1 82 ? -1.461 4.823 -9.207 1.00 86.62 82 ARG A CA 1
ATOM 611 C C . ARG A 1 82 ? -1.735 5.638 -7.952 1.00 86.62 82 ARG A C 1
ATOM 613 O O . ARG A 1 82 ? -2.883 5.963 -7.668 1.00 86.62 82 ARG A O 1
ATOM 620 N N . LEU A 1 83 ? -0.685 6.035 -7.243 1.00 85.25 83 LEU A N 1
ATOM 621 C CA . LEU A 1 83 ? -0.788 6.893 -6.068 1.00 85.25 83 LEU A CA 1
ATOM 622 C C . LEU A 1 83 ? -1.413 8.251 -6.383 1.00 85.25 83 LEU A C 1
ATOM 624 O O . LEU A 1 83 ? -2.180 8.765 -5.575 1.00 85.25 83 LEU A O 1
ATOM 628 N N . ALA A 1 84 ? -1.127 8.818 -7.555 1.00 84.62 84 ALA A N 1
ATOM 629 C CA . ALA A 1 84 ? -1.741 10.063 -8.002 1.00 84.62 84 ALA A CA 1
ATOM 630 C C . ALA A 1 84 ? -3.238 9.912 -8.338 1.00 84.62 84 ALA A C 1
ATOM 632 O O . ALA A 1 84 ? -3.986 10.883 -8.239 1.00 84.62 84 ALA A O 1
ATOM 633 N N . GLN A 1 85 ? -3.685 8.712 -8.728 1.00 84.44 85 GLN A N 1
ATOM 634 C CA . GLN A 1 85 ? -5.106 8.402 -8.949 1.00 84.44 85 GLN A CA 1
ATOM 635 C C . GLN A 1 85 ? -5.865 8.146 -7.645 1.00 84.44 85 GLN A C 1
ATOM 637 O O . GLN A 1 85 ? -7.091 8.270 -7.601 1.00 84.44 85 GLN A O 1
ATOM 642 N N . LEU A 1 86 ? -5.151 7.781 -6.585 1.00 84.62 86 LEU A N 1
ATOM 643 C CA . LEU A 1 86 ? -5.725 7.559 -5.273 1.00 84.62 86 LEU A CA 1
ATOM 644 C C . LEU A 1 86 ? -5.963 8.882 -4.548 1.00 84.62 86 LEU A C 1
ATOM 646 O O . LEU A 1 86 ? -5.371 9.921 -4.836 1.00 84.62 86 LEU A O 1
ATOM 650 N N . SER A 1 87 ? -6.865 8.860 -3.569 1.00 82.81 87 SER A N 1
ATOM 651 C CA . SER A 1 87 ? -7.153 10.025 -2.729 1.00 82.81 87 SER A CA 1
ATOM 652 C C . SER A 1 87 ? -7.504 9.615 -1.300 1.00 82.81 87 SER A C 1
ATOM 654 O O . SER A 1 87 ? -8.036 8.526 -1.059 1.00 82.81 87 SER A O 1
ATOM 656 N N . GLY A 1 88 ? -7.230 10.511 -0.352 1.00 85.81 88 GLY A N 1
ATOM 657 C CA . GLY A 1 88 ? -7.547 10.345 1.067 1.00 85.81 88 GLY A CA 1
ATOM 658 C C . GLY A 1 88 ? -6.378 9.845 1.915 1.00 85.81 88 GLY A C 1
ATOM 659 O O . GLY A 1 88 ? -5.211 10.017 1.561 1.00 85.81 88 GLY A O 1
ATOM 660 N N . GLU A 1 89 ? -6.720 9.251 3.057 1.00 88.06 89 GLU A N 1
ATOM 661 C CA . GLU A 1 89 ? -5.758 8.713 4.015 1.00 88.06 89 GLU A CA 1
ATOM 662 C C . GLU A 1 89 ? -5.579 7.209 3.818 1.00 88.06 89 GLU A C 1
ATOM 664 O O . GLU A 1 89 ? -6.552 6.451 3.758 1.00 88.06 89 GLU A O 1
ATOM 669 N N . TRP A 1 90 ? -4.320 6.800 3.708 1.00 90.56 90 TRP A N 1
ATOM 670 C CA . TRP A 1 90 ? -3.924 5.420 3.492 1.00 90.56 90 TRP A CA 1
ATOM 671 C C . TRP A 1 90 ? -2.770 5.070 4.417 1.00 90.56 90 TRP A C 1
ATOM 673 O O . TRP A 1 90 ? -1.799 5.818 4.535 1.00 90.56 90 TRP A O 1
ATOM 683 N N . ALA A 1 91 ? -2.848 3.906 5.054 1.00 91.00 91 ALA A N 1
ATOM 684 C CA . ALA A 1 91 ? -1.702 3.373 5.761 1.00 91.00 91 ALA A CA 1
ATOM 685 C C . ALA A 1 91 ? -0.734 2.715 4.775 1.00 91.00 91 ALA A C 1
ATOM 687 O O . ALA A 1 91 ? -1.165 1.998 3.880 1.00 91.00 91 ALA A O 1
ATOM 688 N N . THR A 1 92 ? 0.565 2.918 4.928 1.00 90.56 92 THR A N 1
ATOM 689 C CA . THR A 1 92 ? 1.589 2.304 4.078 1.00 90.56 92 THR A CA 1
ATOM 690 C C . THR A 1 92 ? 2.307 1.193 4.829 1.00 90.56 92 THR A C 1
ATOM 692 O O . THR A 1 92 ? 2.646 1.342 6.006 1.00 90.56 92 THR A O 1
ATOM 695 N N . VAL A 1 93 ? 2.516 0.058 4.162 1.00 89.62 93 VAL A N 1
ATOM 696 C CA . VAL A 1 93 ? 3.241 -1.098 4.714 1.00 89.62 93 VAL A CA 1
ATOM 697 C C . VAL A 1 93 ? 4.175 -1.721 3.691 1.00 89.62 93 VAL A C 1
ATOM 699 O O . VAL A 1 93 ? 3.920 -1.663 2.486 1.00 89.62 93 VAL A O 1
ATOM 702 N N . GLY A 1 94 ? 5.227 -2.361 4.189 1.00 86.56 94 GLY A N 1
ATOM 703 C CA . GLY A 1 94 ? 6.225 -3.048 3.390 1.00 86.56 94 GLY A CA 1
ATOM 704 C C . GLY A 1 94 ? 7.433 -2.181 3.031 1.00 86.56 94 GLY A C 1
ATOM 705 O O . GLY A 1 94 ? 7.459 -0.956 3.170 1.00 86.56 94 GLY A O 1
ATOM 706 N N . THR A 1 95 ? 8.478 -2.854 2.555 1.00 84.38 95 THR A N 1
ATOM 707 C CA . THR A 1 95 ? 9.799 -2.261 2.301 1.00 84.38 95 THR A CA 1
ATOM 708 C C . T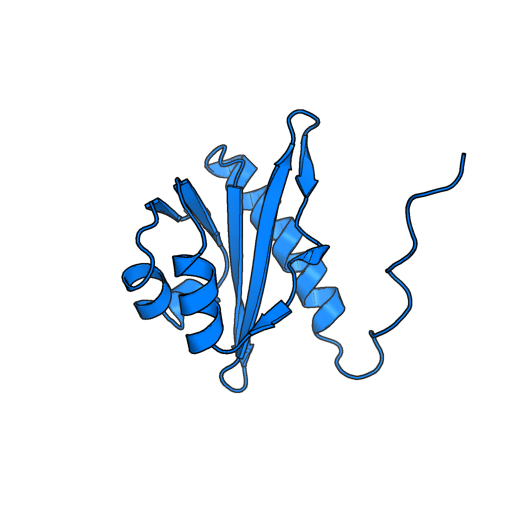HR A 1 95 ? 9.870 -1.422 1.026 1.00 84.38 95 THR A C 1
ATOM 710 O O . THR A 1 95 ? 10.819 -0.656 0.865 1.00 84.38 95 THR A O 1
ATOM 713 N N . GLY A 1 96 ? 8.882 -1.515 0.130 1.00 84.75 96 GLY A N 1
ATOM 714 C CA . GLY A 1 96 ? 8.850 -0.757 -1.125 1.00 84.75 96 GLY A CA 1
ATOM 715 C C . GLY A 1 96 ? 8.823 0.754 -0.892 1.00 84.75 96 GLY A C 1
ATOM 716 O O . GLY A 1 96 ? 9.493 1.501 -1.597 1.00 84.75 96 GLY A O 1
ATOM 717 N N . TRP A 1 97 ? 8.148 1.194 0.170 1.00 85.31 97 TRP A N 1
ATOM 718 C CA . TRP A 1 97 ? 8.096 2.597 0.589 1.00 85.31 97 TRP A CA 1
ATOM 719 C C . TRP A 1 97 ? 9.434 3.133 1.107 1.00 85.31 97 TRP A C 1
ATOM 721 O O . TRP A 1 97 ? 9.737 4.312 0.939 1.00 85.31 97 TRP A O 1
ATOM 731 N N . GLN A 1 98 ? 10.243 2.270 1.728 1.00 84.31 98 GLN A N 1
ATOM 732 C CA . GLN A 1 98 ? 11.586 2.620 2.198 1.00 84.31 98 GLN A CA 1
ATOM 733 C C . GLN A 1 98 ? 12.608 2.594 1.059 1.00 84.31 98 GLN A C 1
ATOM 735 O O . GLN A 1 98 ? 13.502 3.435 1.023 1.00 84.31 98 GLN A O 1
ATOM 740 N N . ALA A 1 99 ? 12.471 1.647 0.127 1.00 84.62 99 ALA A N 1
ATOM 741 C CA . ALA A 1 99 ? 13.317 1.557 -1.059 1.00 84.62 99 ALA A CA 1
ATOM 742 C C . ALA A 1 99 ? 13.072 2.722 -2.034 1.00 84.62 99 ALA A C 1
ATOM 744 O O . ALA A 1 99 ? 14.014 3.215 -2.650 1.00 84.62 99 ALA A O 1
ATOM 745 N N . TRP A 1 1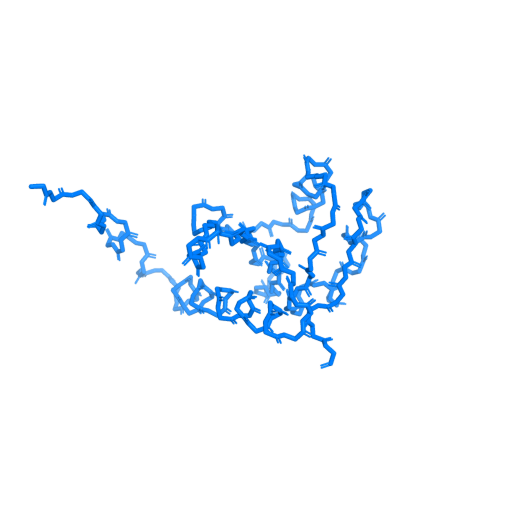00 ? 11.822 3.188 -2.132 1.00 84.06 100 TRP A N 1
ATOM 746 C CA . TRP A 1 100 ? 11.395 4.229 -3.067 1.00 84.06 100 TRP A CA 1
ATOM 747 C C . TRP A 1 100 ? 10.632 5.366 -2.355 1.00 84.06 100 TRP A C 1
ATOM 749 O O . TRP A 1 100 ? 9.427 5.537 -2.558 1.00 84.06 100 TRP A O 1
ATOM 759 N N . PRO A 1 101 ? 11.313 6.187 -1.532 1.00 80.75 101 PRO A N 1
ATOM 760 C CA . PRO A 1 101 ? 10.673 7.259 -0.762 1.00 80.75 101 PRO A CA 1
ATOM 761 C C . PRO A 1 101 ? 10.083 8.375 -1.641 1.00 80.75 101 PRO A C 1
ATOM 763 O O . PRO A 1 101 ? 9.189 9.105 -1.208 1.00 80.75 101 PRO A O 1
ATOM 766 N N . ASP A 1 102 ? 10.554 8.511 -2.881 1.00 82.62 102 ASP A N 1
ATOM 767 C CA . ASP A 1 102 ? 10.016 9.459 -3.858 1.00 82.62 102 ASP A CA 1
ATOM 768 C C . ASP A 1 102 ? 8.566 9.146 -4.262 1.00 82.62 102 ASP A C 1
ATOM 770 O O . ASP A 1 102 ? 7.810 10.071 -4.553 1.00 82.62 102 ASP A O 1
ATOM 774 N N . LEU A 1 103 ? 8.131 7.880 -4.182 1.00 79.19 103 LEU A N 1
ATOM 775 C CA . LEU A 1 103 ? 6.739 7.490 -4.458 1.00 79.19 103 LEU A CA 1
ATOM 776 C C . LEU A 1 103 ? 5.770 8.140 -3.471 1.00 79.19 103 LEU A C 1
ATOM 778 O O . LEU A 1 103 ? 4.748 8.699 -3.863 1.00 79.19 103 LEU A O 1
ATOM 782 N N . ALA A 1 104 ? 6.132 8.126 -2.187 1.00 75.44 104 ALA A N 1
ATOM 783 C CA . ALA A 1 104 ? 5.345 8.758 -1.137 1.00 75.44 104 ALA A CA 1
ATOM 784 C C . ALA A 1 104 ? 5.264 10.279 -1.323 1.00 75.44 104 ALA A C 1
ATOM 786 O O . ALA A 1 104 ? 4.204 10.867 -1.127 1.00 75.44 104 ALA A O 1
ATOM 787 N N . LYS A 1 105 ? 6.362 10.917 -1.750 1.00 72.81 105 LYS A N 1
ATOM 788 C CA . LYS A 1 105 ? 6.406 12.368 -1.995 1.00 72.81 105 LYS A CA 1
ATOM 789 C C . LYS A 1 105 ? 5.595 12.806 -3.210 1.00 72.81 105 LYS A C 1
ATOM 791 O O . LYS A 1 105 ? 5.057 13.908 -3.198 1.00 72.81 105 LYS A O 1
ATOM 796 N N . ALA A 1 106 ? 5.551 11.982 -4.255 1.00 66.94 106 ALA A N 1
ATOM 797 C CA . ALA A 1 106 ? 4.778 12.267 -5.461 1.00 66.94 106 ALA A CA 1
ATOM 798 C C . ALA A 1 106 ? 3.266 12.130 -5.223 1.00 66.94 106 ALA A C 1
ATOM 800 O O . ALA A 1 106 ? 2.465 12.743 -5.927 1.00 66.94 106 ALA A O 1
ATOM 801 N N . SER A 1 107 ? 2.873 11.348 -4.216 1.00 69.25 107 SER A N 1
ATOM 802 C CA . SER A 1 107 ? 1.476 11.181 -3.849 1.00 69.25 107 SER A CA 1
ATOM 803 C C . SER A 1 107 ? 0.954 12.407 -3.092 1.00 69.25 107 SER A C 1
ATOM 805 O O . SER A 1 107 ? 1.505 12.810 -2.071 1.00 69.25 107 SER A O 1
ATOM 807 N N . GLY A 1 108 ? -0.156 12.987 -3.550 1.00 72.00 108 GLY A N 1
ATOM 808 C CA . GLY A 1 108 ? -0.904 14.007 -2.797 1.00 72.00 108 GLY A CA 1
ATOM 809 C C . GLY A 1 108 ? -1.711 13.425 -1.626 1.00 72.00 108 GLY A C 1
ATOM 810 O O . GLY A 1 108 ? -2.719 14.005 -1.228 1.00 72.00 108 GLY A O 1
ATOM 811 N N . LEU A 1 109 ? -1.325 12.246 -1.135 1.00 81.44 109 LEU A N 1
ATOM 812 C CA . LEU A 1 109 ? -2.061 11.434 -0.174 1.00 81.44 109 LEU A CA 1
ATOM 813 C C . LEU A 1 109 ? -1.586 11.682 1.253 1.00 81.44 109 LEU A C 1
ATOM 815 O O . LEU A 1 109 ? -0.426 12.011 1.501 1.00 81.44 109 LEU A O 1
ATOM 819 N N . THR A 1 110 ? -2.471 11.431 2.215 1.00 84.25 110 THR A N 1
ATOM 820 C CA . THR A 1 110 ? -2.072 11.324 3.620 1.00 84.25 110 THR A CA 1
ATOM 821 C C . THR A 1 110 ? -1.605 9.895 3.871 1.00 84.25 110 THR A C 1
ATOM 823 O O . THR A 1 110 ? -2.417 8.988 4.042 1.00 84.25 110 THR A O 1
ATOM 826 N N . LEU A 1 111 ? -0.289 9.688 3.824 1.00 85.75 111 LEU A N 1
ATOM 827 C CA . LEU A 1 111 ? 0.329 8.387 4.062 1.00 85.75 111 LEU A CA 1
ATOM 828 C C . LEU A 1 111 ? 0.736 8.252 5.531 1.00 85.75 111 LEU A C 1
ATOM 830 O O . LEU A 1 111 ? 1.552 9.029 6.029 1.00 85.75 111 LEU A O 1
ATOM 834 N N . SER A 1 112 ? 0.190 7.242 6.203 1.00 84.50 112 SER A N 1
ATOM 835 C CA . SER A 1 112 ? 0.484 6.928 7.605 1.00 84.50 112 SER A CA 1
ATOM 836 C C . SER A 1 112 ? 1.232 5.601 7.699 1.00 84.50 112 SER A C 1
ATOM 838 O O . SER A 1 112 ? 0.769 4.598 7.170 1.00 84.50 112 SER A O 1
ATOM 840 N N . SER A 1 113 ? 2.369 5.533 8.388 1.00 80.88 113 SER A N 1
ATOM 841 C CA . SER A 1 113 ? 3.088 4.258 8.535 1.00 80.88 113 SER A CA 1
ATOM 842 C C . SER A 1 113 ? 2.247 3.239 9.314 1.00 80.88 113 SER A C 1
ATOM 844 O O . SER A 1 113 ? 1.897 3.466 10.473 1.00 80.88 113 SER A O 1
ATOM 846 N N . GLY A 1 114 ? 1.931 2.101 8.690 1.00 71.19 114 GLY A N 1
ATOM 847 C CA . GLY A 1 114 ? 1.257 0.970 9.341 1.00 71.19 114 GLY A CA 1
ATOM 848 C C . GLY A 1 114 ? 2.197 0.119 10.205 1.00 71.19 114 GLY A C 1
ATOM 849 O O . GLY A 1 114 ? 1.755 -0.623 11.084 1.00 71.19 114 GLY A O 1
ATOM 850 N N . GLU A 1 115 ? 3.503 0.254 9.983 1.00 64.31 115 GLU A N 1
ATOM 851 C CA . GLU A 1 115 ? 4.575 -0.323 10.788 1.00 64.31 115 GLU A CA 1
ATOM 852 C C . GLU A 1 115 ? 5.145 0.763 11.713 1.00 64.31 115 GLU A C 1
ATOM 854 O O . GLU A 1 115 ? 5.976 1.565 11.302 1.00 64.31 115 GLU A O 1
ATOM 859 N N . ASN A 1 116 ? 4.650 0.822 12.953 1.00 39.41 116 ASN A N 1
ATOM 860 C CA . ASN A 1 116 ? 5.393 1.415 14.072 1.00 39.41 116 ASN A CA 1
ATOM 861 C C . ASN A 1 116 ? 6.406 0.389 14.583 1.00 39.41 116 ASN A C 1
ATOM 863 O O . ASN A 1 116 ? 5.965 -0.788 14.740 1.00 39.41 116 ASN A O 1
#

Organism: Klebsiella pneumoniae (NCBI:txid573)

pLDDT: mean 76.95, std 15.4, range [39.41, 91.19]

Secondary structure (DSSP, 8-state):
---S--SSSSSTTS-SHHHHHHHHHHHHHHHHHHHH--SEEEEEEEEETTEEEEEEEEE-TTS-EE-GGG-EEE-HHHHHHHHHH--SEEEEESTHHHH-HHHHHH--SEEEES--

Foldseek 3Di:
DDDDPDPPPDPCPPDVDQVVVLVVQVVLQVLLCVQPVDQWAWEWECPPPQKIFTWIWGADPVRDIDTSVVTDTGHLVVLLVVLQVDEEEYEYDYCRCVVCVVSVVSHPYNYHHSPD

Radius of gyration: 14.11 Å; chains: 1; bounding box: 41×36×28 Å

Sequence (116 aa):
MRIGIGIAQGLALGAELPMIGVSTLATMAQGAWRKTGATRVLAAIDARMGEVYWAEYQRDEQGVWHGEETEAVLKPDAVAERLAQLSGEWATVGTGWQAWPDLAKASGLTLSSGEN